Protein AF-A0A523FZR5-F1 (afdb_monomer_lite)

pLDDT: mean 79.22, std 15.41, range [40.09, 96.0]

Radius of gyration: 25.14 Å; chains: 1; bounding box: 70×46×86 Å

Secondary structure (DSSP, 8-state):
--------------------------EEEEEPPSS-----TTPPS--EEEEEETTEEEEEEEPTTPPP-SSS-----TTPPP-EEEEEES-TTS-S---GGG-----------------

Foldseek 3Di:
DDDDDDPPDPDDPPPPPDPPPPFDFDFDAFDFAPPHDPDDPPDHGTGWGWTADPQKIKTKAKDPPFHAPRPRDTDDDPPDDTDMDIDMDNHRPVPPVDDPVVDDDDDDDDDDDDDDDDD

Structure (mmCIF, N/CA/C/O backbone):
data_AF-A0A523FZR5-F1
#
_entry.id   AF-A0A523FZR5-F1
#
loop_
_atom_site.group_PDB
_atom_site.id
_atom_site.type_symbol
_atom_site.label_atom_id
_atom_site.label_alt_id
_atom_site.label_comp_id
_atom_site.label_asym_id
_atom_site.label_entity_id
_atom_site.label_seq_id
_atom_site.pdbx_PDB_ins_code
_atom_site.Cartn_x
_atom_site.Cartn_y
_atom_site.Cartn_z
_atom_site.occupancy
_atom_site.B_iso_or_equiv
_atom_site.auth_seq_id
_atom_site.auth_comp_id
_atom_site.auth_asym_id
_atom_site.auth_atom_id
_atom_site.pdbx_PDB_model_num
ATOM 1 N N . MET A 1 1 ? -56.131 31.127 45.536 1.00 41.00 1 MET A N 1
ATOM 2 C CA . MET A 1 1 ? -54.789 30.619 45.895 1.00 41.00 1 MET A CA 1
ATOM 3 C C . MET A 1 1 ? -54.267 29.818 44.707 1.00 41.00 1 MET A C 1
ATOM 5 O O . MET A 1 1 ? -54.824 28.767 44.432 1.00 41.00 1 MET A O 1
ATOM 9 N N . ILE A 1 2 ? -53.294 30.335 43.950 1.00 40.09 2 ILE A N 1
ATOM 10 C CA . ILE A 1 2 ? -52.692 29.634 42.799 1.00 40.09 2 ILE A CA 1
ATOM 11 C C . ILE A 1 2 ? -51.182 29.581 43.050 1.00 40.09 2 ILE A C 1
ATOM 13 O O . ILE A 1 2 ? -50.536 30.620 43.153 1.00 40.09 2 ILE A O 1
ATOM 17 N N . LYS A 1 3 ? -50.640 28.371 43.234 1.00 49.28 3 LYS A N 1
ATOM 18 C CA . LYS A 1 3 ? -49.202 28.115 43.404 1.00 49.28 3 LYS A CA 1
ATOM 19 C C . LYS A 1 3 ? -48.586 27.862 42.027 1.00 49.28 3 LYS A C 1
ATOM 21 O O . LYS A 1 3 ? -48.886 26.839 41.417 1.00 49.28 3 LYS A O 1
ATOM 26 N N . PHE A 1 4 ? -47.710 28.750 41.564 1.00 51.62 4 PHE A N 1
ATOM 27 C CA . PHE A 1 4 ? -46.854 28.481 40.407 1.00 51.62 4 PHE A CA 1
ATOM 28 C C . PHE A 1 4 ? -45.779 27.470 40.820 1.00 51.62 4 PHE A C 1
ATOM 30 O O . PHE A 1 4 ? -44.960 27.749 41.694 1.00 51.62 4 PHE A O 1
ATOM 37 N N . ARG A 1 5 ? -45.821 26.266 40.242 1.00 53.47 5 ARG A N 1
ATOM 38 C CA . ARG A 1 5 ? -44.765 25.258 40.393 1.00 53.47 5 ARG A CA 1
ATOM 39 C C . ARG A 1 5 ? -43.827 25.388 39.200 1.00 53.47 5 ARG A C 1
ATOM 41 O O . ARG A 1 5 ? -44.266 25.285 38.060 1.00 53.47 5 ARG A O 1
ATOM 48 N N . THR A 1 6 ? -42.555 25.623 39.488 1.00 49.78 6 THR A N 1
ATOM 49 C CA . THR A 1 6 ? -41.432 25.609 38.550 1.00 49.78 6 THR A CA 1
ATOM 50 C C . THR A 1 6 ? -41.462 24.324 37.718 1.00 49.78 6 THR A C 1
ATOM 52 O O . THR A 1 6 ? -41.335 23.234 38.274 1.00 49.78 6 THR A O 1
ATOM 55 N N . ILE A 1 7 ? -41.645 24.435 36.398 1.00 55.03 7 ILE A N 1
ATOM 56 C CA . ILE A 1 7 ? -41.410 23.318 35.477 1.00 55.03 7 ILE A CA 1
ATOM 57 C C . ILE A 1 7 ? -39.897 23.252 35.282 1.00 55.03 7 ILE A C 1
ATOM 59 O O . ILE A 1 7 ? -39.300 24.100 34.622 1.00 55.03 7 ILE A O 1
ATOM 63 N N . ALA A 1 8 ? -39.275 22.286 35.949 1.00 49.69 8 ALA A N 1
ATOM 64 C CA . ALA A 1 8 ? -37.873 21.967 35.777 1.00 49.69 8 ALA A CA 1
ATOM 65 C C . ALA A 1 8 ? -37.631 21.414 34.363 1.00 49.69 8 ALA A C 1
ATOM 67 O O . ALA A 1 8 ? -38.300 20.478 33.937 1.00 49.69 8 ALA A O 1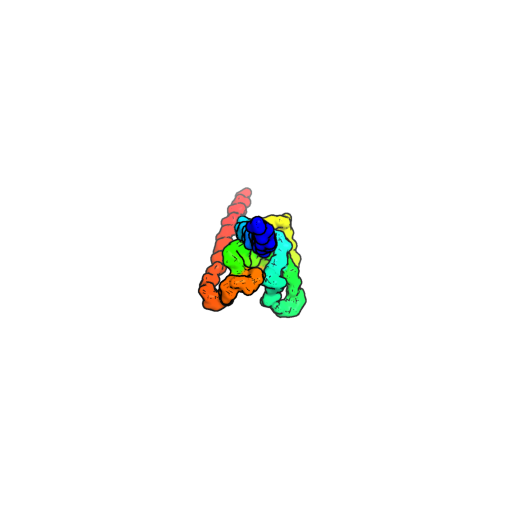
ATOM 68 N N . ALA A 1 9 ? -36.655 22.014 33.680 1.00 47.97 9 ALA A N 1
ATOM 69 C CA . ALA A 1 9 ? -35.758 21.379 32.717 1.00 47.97 9 ALA A CA 1
ATOM 70 C C . ALA A 1 9 ? -36.396 20.426 31.683 1.00 47.97 9 ALA A C 1
ATOM 72 O O . ALA A 1 9 ? -36.078 19.243 31.629 1.00 47.97 9 ALA A O 1
ATOM 73 N N . ALA A 1 10 ? -37.224 20.967 30.791 1.00 48.09 10 ALA A N 1
ATOM 74 C CA . ALA A 1 10 ? -37.424 20.393 29.460 1.00 48.09 10 ALA A CA 1
ATOM 75 C C . ALA A 1 10 ? -36.602 21.222 28.465 1.00 48.09 10 ALA A C 1
ATOM 77 O O . ALA A 1 10 ? -37.127 22.072 27.753 1.00 48.09 10 ALA A O 1
ATOM 78 N N . GLY A 1 11 ? -35.283 21.063 28.492 1.00 45.88 11 GLY A N 1
ATOM 79 C CA . GLY A 1 11 ? -34.403 21.855 27.647 1.00 45.88 11 GLY A CA 1
ATOM 80 C C . GLY A 1 11 ? -33.085 21.146 27.441 1.00 45.88 11 GLY A C 1
ATOM 81 O O . GLY A 1 11 ? -32.262 21.116 28.346 1.00 45.88 11 GLY A O 1
ATOM 82 N N . LEU A 1 12 ? -32.902 20.647 26.220 1.00 48.75 12 LEU A N 1
ATOM 83 C CA . LEU A 1 12 ? -31.630 20.214 25.652 1.00 48.75 12 LEU A CA 1
ATOM 84 C C . LEU A 1 12 ? -31.170 18.774 25.965 1.00 48.75 12 LEU A C 1
ATOM 86 O O . LEU A 1 12 ? -30.063 18.538 26.436 1.00 48.75 12 LEU A O 1
ATOM 90 N N . ILE A 1 13 ? -31.963 17.781 25.548 1.00 49.22 13 ILE A N 1
ATOM 91 C CA . ILE A 1 13 ? -31.354 16.584 24.945 1.00 49.22 13 ILE A CA 1
ATOM 92 C C . ILE A 1 13 ? -30.926 17.034 23.545 1.00 49.22 13 ILE A C 1
ATOM 94 O O . ILE A 1 13 ? -31.728 17.015 22.611 1.00 49.22 13 ILE A O 1
ATOM 98 N N . VAL A 1 14 ? -29.699 17.554 23.408 1.00 55.88 14 VAL A N 1
ATOM 99 C CA . VAL A 1 14 ? -29.093 17.699 22.080 1.00 55.88 14 VAL A CA 1
ATOM 100 C C . VAL A 1 14 ? -29.002 16.288 21.527 1.00 55.88 14 VAL A C 1
ATOM 102 O O . VAL A 1 14 ? -28.275 15.451 22.058 1.00 55.88 14 VAL A O 1
ATOM 105 N N . MET A 1 15 ? -29.791 16.025 20.490 1.00 53.97 15 MET A N 1
ATOM 106 C CA . MET A 1 15 ? -29.610 14.902 19.590 1.00 53.97 15 MET A CA 1
ATOM 107 C C . MET A 1 15 ? -28.147 14.875 19.138 1.00 53.97 15 MET A C 1
ATOM 109 O O . MET A 1 15 ? -27.763 15.578 18.206 1.00 53.97 15 MET A O 1
ATOM 113 N N . ALA A 1 16 ? -27.333 14.039 19.774 1.00 55.69 16 ALA A N 1
ATOM 114 C CA . ALA A 1 16 ? -26.142 13.495 19.151 1.00 55.69 16 ALA A CA 1
ATOM 115 C C . ALA A 1 16 ? -26.616 12.480 18.098 1.00 55.69 16 ALA A C 1
ATOM 117 O O . ALA A 1 16 ? -26.516 11.271 18.287 1.00 55.69 16 ALA A O 1
ATOM 118 N N . ILE A 1 17 ? -27.208 12.969 17.003 1.00 58.56 17 ILE A N 1
ATOM 119 C CA . ILE A 1 17 ? -27.257 12.183 15.774 1.00 58.56 17 ILE A CA 1
ATOM 120 C C . ILE A 1 17 ? -25.820 12.207 15.282 1.00 58.56 17 ILE A C 1
ATOM 122 O O . ILE A 1 17 ? -25.360 13.185 14.695 1.00 58.56 17 ILE A O 1
ATOM 126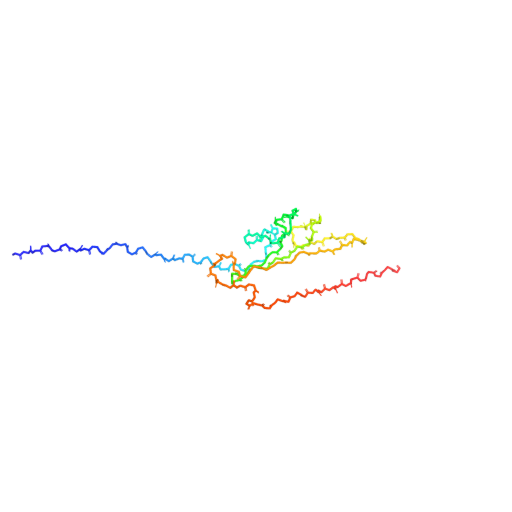 N N . GLY A 1 18 ? -25.087 11.161 15.659 1.00 51.44 18 GLY A N 1
ATOM 127 C CA . GLY A 1 18 ? -23.755 10.903 15.155 1.00 51.44 18 GLY A CA 1
ATOM 128 C C . GLY A 1 18 ? -23.806 10.966 13.638 1.00 51.44 18 GLY A C 1
ATOM 129 O O . GLY A 1 18 ? -24.581 10.253 12.999 1.00 51.44 18 GLY A O 1
ATOM 130 N N . PHE A 1 19 ? -22.990 11.843 13.068 1.00 55.81 19 PHE A N 1
ATOM 131 C CA . PHE A 1 19 ? -22.618 11.740 11.673 1.00 55.81 19 PHE A CA 1
ATOM 132 C C . PHE A 1 19 ? -21.798 10.455 11.544 1.00 55.81 19 PHE A C 1
ATOM 134 O O . PHE A 1 19 ? -20.576 10.478 11.644 1.00 55.81 19 PHE A O 1
ATOM 141 N N . ALA A 1 20 ? -22.469 9.315 11.379 1.00 58.25 20 ALA A N 1
ATOM 142 C CA . ALA A 1 20 ? -21.836 8.157 10.781 1.00 58.25 20 ALA A CA 1
ATOM 143 C C . ALA A 1 20 ? -21.534 8.577 9.341 1.00 58.25 20 ALA A C 1
ATOM 145 O O . ALA A 1 20 ? -22.423 8.574 8.487 1.00 58.25 20 ALA A O 1
ATOM 146 N N . GLY A 1 21 ? -20.315 9.070 9.104 1.00 58.72 21 GLY A N 1
ATOM 147 C CA . GLY A 1 21 ? -19.820 9.286 7.754 1.00 58.72 21 GLY A CA 1
ATOM 148 C C . GLY A 1 21 ? -20.023 7.981 6.999 1.00 58.72 21 GLY A C 1
ATOM 149 O O . GLY A 1 21 ? -19.542 6.938 7.439 1.00 58.72 21 GLY A O 1
ATOM 150 N N . GLY A 1 22 ? -20.824 8.012 5.933 1.00 56.56 22 GLY A N 1
ATOM 151 C CA . GLY A 1 22 ? -21.046 6.824 5.121 1.00 56.56 22 GLY A CA 1
ATOM 152 C C . GLY A 1 22 ? -19.693 6.282 4.674 1.00 56.56 22 GLY A C 1
ATOM 153 O O . GLY A 1 22 ? -18.869 7.048 4.174 1.00 56.56 22 GLY A O 1
ATOM 154 N N . ALA A 1 23 ? -19.456 4.987 4.885 1.00 60.62 23 ALA A N 1
ATOM 155 C CA . ALA A 1 23 ? -18.266 4.326 4.373 1.00 60.62 23 ALA A CA 1
ATOM 156 C C . ALA A 1 23 ? -18.203 4.561 2.856 1.00 60.62 23 ALA A C 1
ATOM 158 O O . ALA A 1 23 ? -19.092 4.137 2.114 1.00 60.62 23 ALA A O 1
ATOM 159 N N . ARG A 1 24 ? -17.190 5.303 2.405 1.00 59.91 24 ARG A N 1
ATOM 160 C CA . ARG A 1 24 ? -16.929 5.526 0.985 1.00 59.91 24 ARG A CA 1
ATOM 161 C C . ARG A 1 24 ? -16.099 4.354 0.482 1.00 59.91 24 ARG A C 1
ATOM 163 O O . ARG A 1 24 ? -14.946 4.224 0.857 1.00 59.91 24 ARG A O 1
ATOM 170 N N . ALA A 1 25 ? -16.706 3.518 -0.351 1.00 60.47 25 ALA A N 1
ATOM 171 C CA . ALA A 1 25 ? -15.997 2.529 -1.147 1.00 60.47 25 ALA A CA 1
ATOM 172 C C . ALA A 1 25 ? -15.427 3.239 -2.379 1.00 60.47 25 ALA A C 1
ATOM 174 O O . ALA A 1 25 ? -16.137 3.410 -3.369 1.00 60.47 25 ALA A O 1
ATOM 175 N N . ASP A 1 26 ? -14.189 3.707 -2.291 1.00 78.12 26 ASP A N 1
ATOM 176 C CA . ASP A 1 26 ? -13.486 4.326 -3.410 1.00 78.12 26 ASP A CA 1
ATOM 177 C C . ASP A 1 26 ? -12.087 3.720 -3.504 1.00 78.12 26 ASP A C 1
ATOM 179 O O . ASP A 1 26 ? -11.448 3.490 -2.477 1.00 78.12 26 ASP A O 1
ATOM 183 N N . ILE A 1 27 ? -11.640 3.424 -4.726 1.00 85.00 27 ILE A N 1
ATOM 184 C CA . ILE A 1 27 ? -10.237 3.075 -4.958 1.00 85.00 27 ILE A CA 1
ATOM 185 C C . ILE A 1 27 ? -9.479 4.396 -4.955 1.00 85.00 27 ILE A C 1
ATOM 187 O O . ILE A 1 27 ? -9.724 5.266 -5.790 1.00 85.00 27 ILE A O 1
ATOM 191 N N . GLU A 1 28 ? -8.568 4.550 -4.009 1.00 89.25 28 GLU A N 1
ATOM 192 C CA . GLU A 1 28 ? -7.806 5.771 -3.814 1.00 89.25 28 GLU A CA 1
ATOM 193 C C . GLU A 1 28 ? -6.354 5.552 -4.257 1.00 89.25 28 GLU A C 1
ATOM 195 O O . GLU A 1 28 ? -5.732 4.551 -3.912 1.00 89.25 28 GLU A O 1
ATOM 200 N N . PHE A 1 29 ? -5.783 6.496 -5.004 1.00 90.06 29 PHE A N 1
ATOM 201 C CA . PHE A 1 29 ? -4.389 6.433 -5.461 1.00 90.06 29 PHE A CA 1
ATOM 202 C C . PHE A 1 29 ? -3.502 7.369 -4.637 1.00 90.06 29 PHE A C 1
ATOM 204 O O . PHE A 1 29 ? -3.977 8.391 -4.143 1.00 90.06 29 PHE A O 1
ATOM 211 N N . PHE A 1 30 ? -2.205 7.065 -4.540 1.00 87.19 30 PHE A N 1
ATOM 212 C CA . PHE A 1 30 ? -1.213 7.867 -3.798 1.00 87.19 30 PHE A CA 1
ATOM 213 C C . PHE A 1 30 ? -1.536 8.054 -2.322 1.00 87.19 30 PHE A C 1
ATOM 215 O O . PHE A 1 30 ? -1.251 9.101 -1.745 1.00 87.19 30 PHE A O 1
ATOM 222 N N . GLN A 1 31 ? -2.130 7.039 -1.717 1.00 89.69 31 GLN A N 1
ATOM 223 C CA . GLN A 1 31 ? -2.488 7.091 -0.317 1.00 89.69 31 GLN A CA 1
ATOM 224 C C . GLN A 1 31 ? -1.335 6.649 0.572 1.00 89.69 31 GLN A C 1
ATOM 226 O O . GLN A 1 31 ? -0.501 5.813 0.196 1.00 89.69 31 GLN A O 1
ATOM 231 N N . ASP A 1 32 ? -1.354 7.199 1.777 1.00 92.06 32 ASP A N 1
ATOM 232 C CA . ASP A 1 32 ? -0.762 6.574 2.947 1.00 92.06 32 ASP A CA 1
ATOM 233 C C . ASP A 1 32 ? -1.727 5.498 3.461 1.00 92.06 32 ASP A C 1
ATOM 235 O O . ASP A 1 32 ? -2.952 5.662 3.399 1.00 92.06 32 ASP A O 1
ATOM 239 N N . VAL A 1 33 ? -1.183 4.398 3.973 1.00 92.44 33 VAL A N 1
ATOM 240 C CA . VAL A 1 33 ? -1.972 3.383 4.687 1.00 92.44 33 VAL A CA 1
ATOM 241 C C . VAL A 1 33 ? -2.057 3.723 6.166 1.00 92.44 33 VAL A C 1
ATOM 243 O O . VAL A 1 33 ? -1.173 4.376 6.725 1.00 92.44 33 VAL A O 1
ATOM 246 N N . THR A 1 34 ? -3.139 3.292 6.799 1.00 92.38 34 THR A N 1
ATOM 247 C CA . THR A 1 34 ? -3.530 3.722 8.141 1.00 92.38 34 THR A CA 1
ATOM 248 C C . THR A 1 34 ? -3.154 2.664 9.180 1.00 92.38 34 THR A C 1
ATOM 250 O O . THR A 1 34 ? -3.316 1.477 8.909 1.00 92.38 34 THR A O 1
ATOM 253 N N . PRO A 1 35 ? -2.734 3.042 10.401 1.00 87.31 35 PRO A N 1
ATOM 254 C CA . PRO A 1 35 ? -2.205 4.359 10.765 1.00 87.31 35 PRO A CA 1
ATOM 255 C C . PRO A 1 35 ? -0.795 4.590 10.205 1.00 87.31 35 PRO A C 1
ATOM 257 O O . PRO A 1 35 ? -0.385 5.734 10.037 1.00 87.31 35 PRO A O 1
ATOM 260 N N . ASP A 1 36 ? -0.061 3.509 9.942 1.00 85.69 36 ASP A N 1
ATOM 261 C CA . ASP A 1 36 ? 1.239 3.514 9.288 1.00 85.69 36 ASP A CA 1
ATOM 262 C C . ASP A 1 36 ? 1.522 2.128 8.694 1.00 85.69 36 ASP A C 1
ATOM 264 O O . ASP A 1 36 ? 0.854 1.151 9.052 1.00 85.69 36 ASP A O 1
ATOM 268 N N . VAL A 1 37 ? 2.530 2.008 7.827 1.00 84.62 37 VAL A N 1
ATOM 269 C CA . VAL A 1 37 ? 2.953 0.688 7.353 1.00 84.62 37 VAL A CA 1
ATOM 270 C C . VAL A 1 37 ? 3.929 0.026 8.324 1.00 84.62 37 VAL A C 1
ATOM 272 O O . VAL A 1 37 ? 4.908 0.629 8.761 1.00 84.62 37 VAL A O 1
ATOM 275 N N . ILE A 1 38 ? 3.748 -1.272 8.572 1.00 81.94 38 ILE A N 1
ATOM 276 C CA . ILE A 1 38 ? 4.707 -2.081 9.331 1.00 81.94 38 ILE A CA 1
ATOM 277 C C . ILE A 1 38 ? 5.836 -2.553 8.402 1.00 81.94 38 ILE A C 1
ATOM 279 O O . ILE A 1 38 ? 5.773 -3.638 7.827 1.00 81.94 38 ILE A O 1
ATOM 283 N N . PHE A 1 39 ? 6.897 -1.753 8.275 1.00 78.38 39 PHE A N 1
ATOM 284 C CA . PHE A 1 39 ? 8.121 -2.115 7.549 1.00 78.38 39 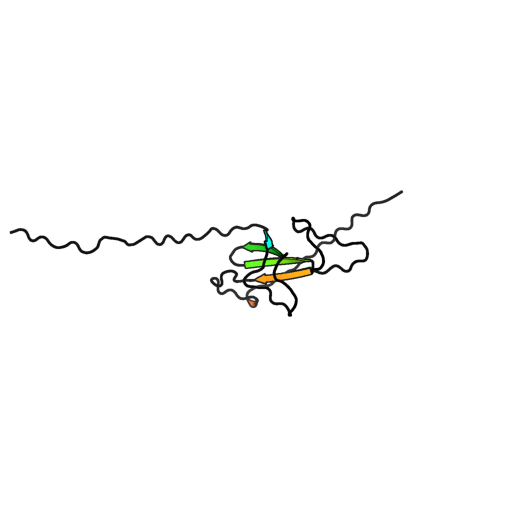PHE A CA 1
ATOM 285 C C . PHE A 1 39 ? 9.392 -1.884 8.378 1.00 78.38 39 PHE A C 1
ATOM 287 O O . PHE A 1 39 ? 9.384 -1.216 9.410 1.00 78.38 39 PHE A O 1
ATOM 294 N N . GLY A 1 40 ? 10.519 -2.422 7.898 1.00 68.31 40 GLY A N 1
ATOM 295 C CA . GLY A 1 40 ? 11.842 -2.017 8.378 1.00 68.31 40 GLY A CA 1
ATOM 296 C C . GLY A 1 40 ? 12.141 -0.545 8.058 1.00 68.31 40 GLY A C 1
ATOM 297 O O . GLY A 1 40 ? 11.510 0.056 7.182 1.00 68.31 40 GLY A O 1
ATOM 298 N N . SER A 1 41 ? 13.127 0.032 8.749 1.00 76.00 41 SER A N 1
ATOM 299 C CA . SER A 1 41 ? 13.532 1.431 8.567 1.00 76.00 41 SER A CA 1
ATOM 300 C C . SER A 1 41 ? 13.903 1.762 7.112 1.00 76.00 41 SER A C 1
ATOM 302 O O . SER A 1 41 ? 14.356 0.907 6.353 1.00 76.00 41 SER A O 1
ATOM 304 N N . GLY A 1 42 ? 13.708 3.025 6.715 1.00 74.50 42 GLY A N 1
ATOM 305 C CA . GLY A 1 42 ? 14.053 3.523 5.376 1.00 74.50 42 GLY A CA 1
ATOM 306 C C . GLY A 1 42 ? 12.953 3.392 4.317 1.00 74.50 42 GLY A C 1
ATOM 307 O O . GLY A 1 42 ? 13.164 3.813 3.184 1.00 74.50 42 GLY A O 1
ATOM 308 N N . ASN A 1 43 ? 11.777 2.865 4.668 1.00 78.94 43 ASN A N 1
ATOM 309 C CA . ASN A 1 43 ? 10.607 2.851 3.788 1.00 78.94 43 ASN A CA 1
ATOM 310 C C . ASN A 1 43 ? 9.622 3.939 4.223 1.00 78.94 43 ASN A C 1
ATOM 312 O O . ASN A 1 43 ? 9.213 3.961 5.380 1.00 78.94 43 ASN A O 1
ATOM 316 N N . ALA A 1 44 ? 9.231 4.820 3.303 1.00 86.88 44 ALA A N 1
ATOM 317 C CA . ALA A 1 44 ? 8.158 5.776 3.553 1.00 86.88 44 ALA A CA 1
ATOM 318 C C . ALA A 1 44 ? 6.786 5.100 3.408 1.00 86.88 44 ALA A C 1
ATOM 320 O O . ALA A 1 44 ? 6.596 4.235 2.538 1.00 86.88 44 ALA A O 1
ATOM 321 N N . ASN A 1 45 ? 5.836 5.5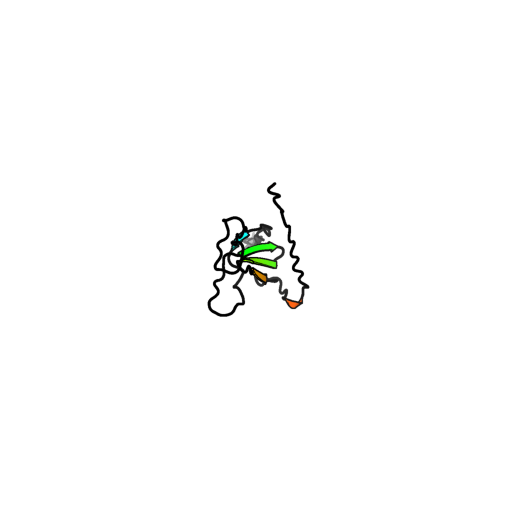28 4.235 1.00 90.38 45 ASN A N 1
ATOM 322 C CA . ASN A 1 45 ? 4.417 5.345 3.965 1.00 90.38 45 ASN A CA 1
ATOM 323 C C . ASN A 1 45 ? 4.015 6.262 2.802 1.00 90.38 45 ASN A C 1
ATOM 325 O O . ASN A 1 45 ? 4.540 7.369 2.692 1.00 90.38 45 ASN A O 1
ATOM 329 N N . GLY A 1 46 ? 3.193 5.746 1.894 1.00 88.81 46 GLY A N 1
ATOM 330 C CA . GLY A 1 46 ? 2.742 6.489 0.722 1.00 88.81 46 GLY A CA 1
ATOM 331 C C . GLY A 1 46 ? 2.835 5.717 -0.586 1.00 88.81 46 GLY A C 1
ATOM 332 O O . GLY A 1 46 ? 3.397 4.620 -0.664 1.00 88.81 46 GLY A O 1
ATOM 333 N N . PHE A 1 47 ? 2.292 6.319 -1.642 1.00 87.75 47 PHE A N 1
ATOM 334 C CA . PHE A 1 47 ? 2.216 5.742 -2.990 1.00 87.75 47 PHE A CA 1
ATOM 335 C C . PHE A 1 47 ? 1.414 4.437 -3.084 1.00 87.75 47 PHE A C 1
ATOM 337 O O . PHE A 1 47 ? 1.552 3.719 -4.075 1.00 87.75 47 PHE A O 1
ATOM 344 N N . PHE A 1 48 ? 0.574 4.127 -2.091 1.00 89.94 48 PHE A N 1
ATOM 345 C CA . PHE A 1 48 ? -0.343 2.997 -2.167 1.00 89.94 48 PHE A CA 1
ATOM 346 C C . PHE A 1 48 ? -1.564 3.343 -3.011 1.00 89.94 48 PHE A C 1
ATOM 348 O O . PHE A 1 48 ? -2.070 4.466 -2.988 1.00 89.94 48 PHE A O 1
ATOM 355 N N . THR A 1 49 ? -2.040 2.348 -3.746 1.00 91.38 49 THR A N 1
ATOM 356 C CA . THR A 1 49 ? -3.439 2.280 -4.149 1.00 91.38 49 THR A CA 1
ATOM 357 C C . THR A 1 49 ? -4.185 1.563 -3.034 1.00 91.38 49 THR A C 1
ATOM 359 O O . THR A 1 49 ? -3.807 0.438 -2.697 1.00 91.38 49 THR A O 1
ATOM 362 N N . THR A 1 50 ? -5.186 2.203 -2.436 1.00 92.19 50 THR A N 1
ATOM 363 C CA . THR A 1 50 ? -5.949 1.646 -1.315 1.00 92.19 50 THR A CA 1
ATOM 364 C C . THR A 1 50 ? -7.429 1.495 -1.646 1.00 92.19 50 THR A C 1
ATOM 366 O O . THR A 1 50 ? -7.986 2.243 -2.444 1.00 92.19 50 THR A O 1
ATOM 369 N N . ASP A 1 51 ? -8.073 0.513 -1.020 1.00 92.69 51 ASP A N 1
ATOM 370 C CA . ASP A 1 51 ? -9.532 0.396 -0.941 1.00 92.69 51 ASP A CA 1
ATOM 371 C C . ASP A 1 51 ? -9.905 0.225 0.530 1.00 92.69 51 ASP A C 1
ATOM 373 O O . ASP A 1 51 ? -9.319 -0.602 1.237 1.00 92.69 51 ASP A O 1
ATOM 377 N N . ARG A 1 52 ? -10.860 1.033 0.998 1.00 92.06 52 ARG A N 1
ATOM 378 C CA . ARG A 1 52 ? -11.302 1.072 2.395 1.00 92.06 52 ARG A CA 1
ATOM 379 C C . ARG A 1 52 ? -12.785 0.756 2.474 1.00 92.06 52 ARG A C 1
ATOM 381 O O . ARG A 1 52 ? -13.625 1.553 2.061 1.00 92.06 52 ARG A O 1
ATOM 388 N N . ARG A 1 53 ? -13.139 -0.406 3.026 1.00 89.19 53 ARG A N 1
ATOM 389 C CA . ARG A 1 53 ? -14.538 -0.844 3.165 1.00 89.19 53 ARG A CA 1
ATOM 390 C C . ARG A 1 53 ? -14.758 -1.561 4.475 1.00 89.19 53 ARG A C 1
ATOM 392 O O . ARG A 1 53 ? -13.970 -2.414 4.857 1.00 89.19 53 ARG A O 1
ATOM 399 N N . ASN A 1 54 ? -15.875 -1.251 5.132 1.00 89.44 54 ASN A N 1
ATOM 400 C CA . ASN A 1 54 ? -16.273 -1.893 6.388 1.00 89.44 54 ASN A CA 1
ATOM 401 C C . ASN A 1 54 ? -15.155 -1.876 7.445 1.00 89.44 54 ASN A C 1
ATOM 403 O O . ASN A 1 54 ? -14.955 -2.862 8.144 1.00 89.44 54 ASN A O 1
ATOM 407 N N . ASN A 1 55 ? -14.428 -0.756 7.530 1.00 91.12 55 ASN A N 1
ATOM 408 C CA . ASN A 1 55 ? -13.282 -0.565 8.422 1.00 91.12 55 ASN A CA 1
ATOM 409 C C . ASN A 1 55 ? -12.063 -1.467 8.153 1.00 91.12 55 ASN A C 1
ATOM 411 O O . ASN A 1 55 ? -11.181 -1.581 8.998 1.00 91.12 55 ASN A O 1
ATOM 415 N N . ILE A 1 56 ? -11.999 -2.070 6.968 1.00 92.31 56 ILE A N 1
ATOM 416 C CA . ILE A 1 56 ? -10.841 -2.796 6.458 1.00 92.31 56 ILE A CA 1
ATOM 417 C C . ILE A 1 56 ? -10.211 -1.951 5.352 1.00 92.31 56 ILE A C 1
ATOM 419 O O . ILE A 1 56 ? -10.913 -1.461 4.469 1.00 92.31 56 ILE A O 1
ATOM 423 N N . GLU A 1 57 ? -8.896 -1.791 5.390 1.00 94.12 57 GLU A N 1
ATOM 424 C CA . GLU A 1 57 ? -8.084 -1.185 4.339 1.00 94.12 57 GLU A CA 1
ATOM 425 C C . GLU A 1 57 ? -7.187 -2.253 3.729 1.00 94.12 57 GLU A C 1
ATOM 427 O O . GLU A 1 57 ? -6.494 -2.982 4.437 1.00 94.12 57 GLU A O 1
ATOM 432 N N . VAL A 1 58 ? -7.171 -2.315 2.404 1.00 93.31 58 VAL A N 1
ATOM 433 C CA . VAL A 1 58 ? -6.164 -3.051 1.642 1.00 93.31 58 VAL A CA 1
ATOM 434 C C . VAL A 1 58 ? -5.350 -2.038 0.854 1.00 93.31 58 VAL A C 1
ATOM 436 O O . VAL A 1 58 ? -5.919 -1.104 0.292 1.00 93.31 58 VAL A O 1
ATOM 439 N N . GLY A 1 59 ? -4.032 -2.217 0.805 1.00 92.31 59 GLY A N 1
ATOM 440 C CA . GLY A 1 59 ? -3.119 -1.361 0.055 1.00 92.31 59 GLY A CA 1
ATOM 441 C C . GLY A 1 59 ? -2.158 -2.167 -0.810 1.00 92.31 59 GLY A C 1
ATOM 442 O O . GLY A 1 59 ? -1.590 -3.161 -0.354 1.00 92.31 59 GLY A O 1
ATOM 443 N N . ILE A 1 60 ? -1.934 -1.712 -2.043 1.00 91.44 60 ILE A N 1
ATOM 444 C CA . ILE A 1 60 ? -0.915 -2.261 -2.943 1.00 91.44 60 ILE A CA 1
ATOM 445 C C . ILE A 1 60 ? -0.118 -1.148 -3.623 1.00 91.44 60 ILE A C 1
ATOM 447 O O . ILE A 1 60 ? -0.666 -0.117 -4.013 1.00 91.44 60 ILE A O 1
ATOM 451 N N . ARG A 1 61 ? 1.190 -1.354 -3.777 1.00 89.00 61 ARG A N 1
ATOM 452 C CA . ARG A 1 61 ? 2.062 -0.496 -4.592 1.00 89.00 61 ARG A CA 1
ATOM 453 C C . ARG A 1 61 ? 3.193 -1.297 -5.206 1.00 89.00 61 ARG A C 1
ATOM 455 O O . ARG A 1 61 ? 3.639 -2.276 -4.610 1.00 89.00 61 ARG A O 1
ATOM 462 N N . ALA A 1 62 ? 3.745 -0.836 -6.325 1.00 88.19 62 ALA A N 1
ATOM 463 C CA . ALA A 1 62 ? 5.097 -1.248 -6.684 1.00 88.19 62 ALA A CA 1
ATOM 464 C C . ALA A 1 62 ? 6.083 -0.768 -5.613 1.00 88.19 62 ALA A C 1
ATOM 466 O O . ALA A 1 62 ? 5.905 0.291 -5.002 1.00 88.19 62 ALA A O 1
ATOM 467 N N . LYS A 1 63 ? 7.154 -1.526 -5.392 1.00 83.62 63 LYS A N 1
ATOM 468 C CA . LYS A 1 63 ? 8.229 -1.045 -4.536 1.00 83.62 63 LYS A CA 1
ATOM 469 C C . LYS A 1 63 ? 8.948 0.099 -5.243 1.00 83.62 63 LYS A C 1
ATOM 471 O O . LYS A 1 63 ? 9.379 -0.035 -6.386 1.00 83.62 63 LYS A O 1
ATOM 476 N N . ILE A 1 64 ? 9.102 1.211 -4.528 1.00 72.31 64 ILE A N 1
ATOM 477 C CA . ILE A 1 64 ? 9.968 2.336 -4.910 1.00 72.31 64 ILE A CA 1
ATOM 478 C C . ILE A 1 64 ? 11.344 1.754 -5.292 1.00 72.31 64 ILE A C 1
ATOM 480 O O . ILE A 1 64 ? 11.876 0.942 -4.527 1.00 72.31 64 ILE A O 1
ATOM 484 N N . PRO A 1 65 ? 11.893 2.092 -6.476 1.00 64.19 65 PRO A N 1
ATOM 485 C CA . PRO A 1 65 ? 11.986 3.460 -7.010 1.00 64.19 65 PRO A CA 1
ATOM 486 C C . PRO A 1 65 ? 10.966 3.897 -8.070 1.00 64.19 65 PRO A C 1
ATOM 488 O O . PRO A 1 65 ? 11.042 5.039 -8.518 1.00 64.19 65 PRO A O 1
ATOM 491 N N . PHE A 1 66 ? 10.029 3.051 -8.489 1.00 70.19 66 PHE A N 1
ATOM 492 C CA . PHE A 1 66 ? 9.198 3.370 -9.654 1.00 70.19 66 PH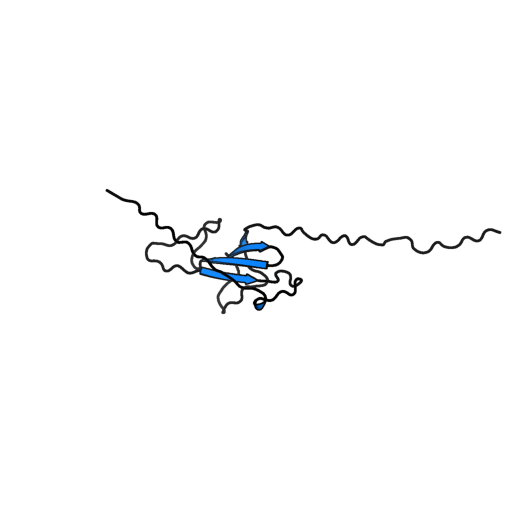E A CA 1
ATOM 493 C C . PHE A 1 66 ? 7.997 4.253 -9.291 1.00 70.19 66 PHE A C 1
ATOM 495 O O . PHE A 1 66 ? 7.297 4.009 -8.307 1.00 70.19 66 PHE A O 1
ATOM 502 N N . VAL A 1 67 ? 7.769 5.295 -10.091 1.00 65.31 67 VAL A N 1
ATOM 503 C CA . VAL A 1 67 ? 6.676 6.258 -9.903 1.00 65.31 67 VAL A CA 1
ATOM 504 C C . VAL A 1 67 ? 5.464 5.786 -10.702 1.00 65.31 67 VAL A C 1
ATOM 506 O O . VAL A 1 67 ? 5.588 5.496 -11.891 1.00 65.31 67 VAL A O 1
ATOM 509 N N . SER A 1 68 ? 4.298 5.702 -10.060 1.00 70.94 68 SER A N 1
ATOM 510 C CA . SER A 1 68 ? 3.045 5.427 -10.764 1.00 70.94 68 SER A CA 1
ATOM 511 C C . SER A 1 68 ? 2.617 6.614 -11.625 1.00 70.94 68 SER A C 1
ATOM 513 O O . SER A 1 68 ? 2.901 7.770 -11.311 1.00 70.94 68 SER A O 1
ATOM 515 N N . ALA A 1 69 ? 1.873 6.344 -12.693 1.00 71.38 69 ALA A N 1
ATOM 516 C CA . ALA A 1 69 ? 1.458 7.358 -13.664 1.00 71.38 69 ALA A CA 1
ATOM 517 C C . ALA A 1 69 ? 0.357 8.328 -13.178 1.00 71.38 69 ALA A C 1
ATOM 519 O O . ALA A 1 69 ? -0.137 9.134 -13.961 1.00 71.38 69 ALA A O 1
ATOM 520 N N . GLY A 1 70 ? -0.034 8.297 -11.904 1.00 76.31 70 GLY A N 1
ATOM 521 C CA . GLY A 1 70 ? -1.171 9.092 -11.408 1.00 76.31 70 GLY A CA 1
ATOM 522 C C . GLY A 1 70 ? -2.453 8.281 -11.204 1.00 76.31 70 GLY A C 1
ATOM 523 O O . GLY A 1 70 ? -3.420 8.791 -10.647 1.00 76.31 70 GLY A O 1
ATOM 524 N N . ASP A 1 71 ? -2.451 7.022 -11.621 1.00 79.88 71 ASP A N 1
ATOM 525 C CA . ASP A 1 71 ? -3.662 6.230 -11.851 1.00 79.88 71 ASP A CA 1
ATOM 526 C C . ASP A 1 71 ? -3.530 4.772 -11.374 1.00 79.88 71 ASP A C 1
ATOM 528 O O . ASP A 1 71 ? -4.317 3.913 -11.759 1.00 79.88 71 ASP A O 1
ATOM 532 N N . GLY A 1 72 ? -2.508 4.477 -10.562 1.00 77.25 72 GLY A N 1
ATOM 533 C CA . GLY A 1 72 ? -2.205 3.119 -10.097 1.00 77.25 72 GLY A CA 1
ATOM 534 C C . GLY A 1 72 ? -1.453 2.245 -11.109 1.00 77.25 72 GLY A C 1
ATOM 535 O O . GLY A 1 72 ? -1.120 1.107 -10.784 1.00 77.25 72 GLY A O 1
ATOM 536 N N . THR A 1 73 ? -1.125 2.760 -12.298 1.00 84.38 73 THR A N 1
ATOM 537 C CA . THR A 1 73 ? -0.294 2.053 -13.283 1.00 84.38 73 THR A CA 1
ATOM 538 C C . THR A 1 73 ? 1.190 2.239 -12.975 1.00 84.38 73 THR A C 1
ATOM 540 O O . THR A 1 73 ? 1.646 3.362 -12.746 1.00 84.38 73 THR A O 1
ATOM 543 N N . TYR A 1 74 ? 1.957 1.146 -13.026 1.00 83.81 74 TYR A N 1
ATOM 544 C CA . TYR A 1 74 ? 3.416 1.140 -12.898 1.00 83.81 74 TYR A CA 1
ATOM 545 C C . TYR A 1 74 ? 4.048 0.551 -14.160 1.00 83.81 74 TYR A C 1
ATOM 547 O O . TYR A 1 74 ? 3.602 -0.485 -14.653 1.00 83.81 74 TYR A O 1
ATOM 555 N N . THR A 1 75 ? 5.104 1.195 -14.651 1.00 84.00 75 THR A N 1
ATOM 556 C CA . THR A 1 75 ? 5.839 0.773 -15.849 1.00 84.00 75 THR A CA 1
ATOM 557 C C . THR A 1 75 ? 7.267 0.416 -15.467 1.00 84.00 75 THR A C 1
ATOM 559 O O . THR A 1 75 ? 7.907 1.147 -14.711 1.00 84.00 75 THR A O 1
ATOM 562 N N . PHE A 1 76 ? 7.753 -0.694 -16.012 1.00 84.06 76 PHE A N 1
ATOM 563 C CA . PHE A 1 76 ? 9.112 -1.196 -15.827 1.00 84.06 76 PHE A CA 1
ATOM 564 C C . PHE A 1 76 ? 9.748 -1.400 -17.198 1.00 84.06 76 PHE A C 1
ATOM 566 O O . PHE A 1 76 ? 9.053 -1.806 -18.139 1.00 84.06 76 PHE A O 1
ATOM 573 N N . ASP A 1 77 ? 11.048 -1.140 -17.312 1.00 85.81 77 ASP A N 1
ATOM 574 C CA . ASP A 1 77 ? 11.765 -1.403 -18.551 1.00 85.81 77 ASP A CA 1
ATOM 575 C C . ASP A 1 77 ? 12.010 -2.909 -18.717 1.00 85.81 77 ASP A C 1
ATOM 577 O O . ASP A 1 77 ? 12.053 -3.695 -17.764 1.00 85.81 77 ASP A O 1
ATOM 581 N N . VAL A 1 78 ? 12.164 -3.347 -19.966 1.00 83.19 78 VAL A N 1
ATOM 582 C CA . VAL A 1 78 ? 12.459 -4.754 -20.254 1.00 83.19 78 VAL A CA 1
ATOM 583 C C . VAL A 1 78 ? 13.806 -5.127 -19.633 1.00 83.19 78 VAL A C 1
ATOM 585 O O . VAL A 1 78 ? 14.835 -4.548 -19.970 1.00 83.19 78 VAL A O 1
ATOM 588 N N . GLY A 1 79 ? 13.793 -6.148 -18.775 1.00 84.81 79 GLY A N 1
ATOM 589 C CA . GLY A 1 79 ? 14.972 -6.607 -18.037 1.00 84.81 79 GLY A CA 1
ATOM 590 C C . GLY A 1 79 ? 15.030 -6.118 -16.589 1.00 84.81 79 GLY A C 1
ATOM 591 O O . GLY A 1 79 ? 15.847 -6.637 -15.828 1.00 84.81 79 GLY A O 1
ATOM 592 N N . ASP A 1 80 ? 14.146 -5.203 -16.184 1.00 86.25 80 ASP A N 1
ATOM 593 C CA . ASP A 1 80 ? 14.022 -4.799 -14.787 1.00 86.25 80 ASP A CA 1
ATOM 594 C C . ASP A 1 80 ? 13.427 -5.916 -13.923 1.00 86.25 80 ASP A C 1
ATOM 596 O O . ASP A 1 80 ? 12.608 -6.733 -14.354 1.00 86.25 80 ASP A O 1
ATOM 600 N N . THR A 1 81 ? 13.824 -5.924 -12.650 1.00 85.12 81 THR A N 1
ATOM 601 C CA . THR A 1 81 ? 13.128 -6.704 -11.625 1.00 85.12 81 THR A CA 1
ATOM 602 C C . THR A 1 81 ? 11.973 -5.873 -11.093 1.00 85.12 81 THR A C 1
ATOM 604 O O . THR A 1 81 ? 12.189 -4.795 -10.543 1.00 85.12 81 THR A O 1
ATOM 607 N N . TRP A 1 82 ? 10.754 -6.386 -11.229 1.00 84.69 82 TRP A N 1
ATOM 608 C CA . TRP A 1 82 ? 9.581 -5.785 -10.609 1.00 84.69 82 TRP A CA 1
ATOM 609 C C . TRP A 1 82 ? 9.311 -6.436 -9.251 1.00 84.69 82 TRP A C 1
ATOM 611 O O . TRP A 1 82 ? 9.502 -7.639 -9.057 1.00 84.69 82 TRP A O 1
ATOM 621 N N . ASN A 1 83 ? 8.858 -5.629 -8.300 1.00 88.12 83 ASN A N 1
ATOM 622 C CA . ASN A 1 83 ? 8.421 -6.076 -6.987 1.00 88.12 83 ASN A CA 1
ATOM 623 C C . ASN A 1 83 ? 7.349 -5.132 -6.433 1.00 88.12 83 ASN A C 1
ATOM 625 O O . ASN A 1 83 ? 7.226 -3.985 -6.867 1.00 88.12 83 ASN A O 1
ATOM 629 N N . PHE A 1 84 ? 6.564 -5.616 -5.475 1.00 88.88 84 PHE A N 1
ATOM 630 C CA . PHE A 1 84 ? 5.436 -4.887 -4.902 1.00 88.88 84 PHE A CA 1
ATOM 631 C C . PHE A 1 84 ? 5.381 -5.049 -3.381 1.00 88.88 84 PHE A C 1
ATOM 633 O O . PHE A 1 84 ? 5.905 -6.018 -2.832 1.00 88.88 84 PHE A O 1
ATOM 640 N N . ASP A 1 85 ? 4.737 -4.089 -2.721 1.00 90.06 85 ASP A N 1
ATOM 641 C CA . ASP A 1 85 ? 4.327 -4.170 -1.323 1.00 90.06 85 ASP A CA 1
ATOM 642 C C . ASP A 1 85 ? 2.799 -4.357 -1.276 1.00 90.06 85 ASP A C 1
ATOM 644 O O . ASP A 1 85 ? 2.062 -3.654 -1.973 1.00 90.06 85 ASP A O 1
ATOM 648 N N . PHE A 1 86 ? 2.334 -5.273 -0.426 1.00 90.50 86 PHE A N 1
ATOM 649 C CA . PHE A 1 86 ? 0.921 -5.494 -0.110 1.00 90.50 86 PHE A CA 1
ATOM 650 C C . PHE A 1 86 ? 0.711 -5.353 1.398 1.00 90.50 86 PHE A C 1
ATOM 652 O O . PHE A 1 86 ? 1.550 -5.793 2.185 1.00 90.50 86 PHE A O 1
ATOM 659 N N . THR A 1 87 ? -0.400 -4.744 1.800 1.00 91.75 87 THR A N 1
ATOM 660 C CA . THR A 1 87 ? -0.737 -4.519 3.207 1.00 91.75 87 THR A CA 1
ATOM 661 C C . THR A 1 87 ? -2.236 -4.607 3.440 1.00 91.75 87 THR A C 1
ATOM 663 O O . THR A 1 87 ? -3.035 -4.292 2.557 1.00 91.75 87 THR A O 1
ATOM 666 N N . VAL A 1 88 ? -2.603 -5.025 4.650 1.00 93.38 88 VAL A N 1
ATOM 667 C CA . VAL A 1 88 ? -3.982 -5.053 5.130 1.00 93.38 88 VAL A CA 1
ATOM 668 C C . VAL A 1 88 ? -4.032 -4.471 6.534 1.00 93.38 88 VAL A C 1
ATOM 670 O O . VAL A 1 88 ? -3.248 -4.866 7.397 1.00 93.38 88 VAL A O 1
ATOM 673 N N . ASN A 1 89 ? -4.982 -3.574 6.769 1.00 93.62 89 ASN A N 1
ATOM 674 C CA . ASN A 1 89 ? -5.401 -3.157 8.097 1.00 93.62 89 ASN A CA 1
ATOM 675 C C . ASN A 1 89 ? -6.866 -3.568 8.297 1.00 93.62 89 ASN A C 1
ATOM 677 O O . ASN A 1 89 ? -7.742 -3.133 7.558 1.00 93.62 89 ASN A O 1
ATOM 681 N N . THR A 1 90 ? -7.133 -4.416 9.287 1.00 94.31 90 THR A N 1
ATOM 682 C CA . THR A 1 90 ? -8.475 -4.944 9.581 1.00 94.31 90 THR A CA 1
ATOM 683 C C . THR A 1 90 ? -9.334 -4.021 10.443 1.00 94.31 90 THR A C 1
ATOM 685 O O . THR A 1 90 ? -10.504 -4.324 10.655 1.00 94.31 90 THR A O 1
ATOM 688 N N . ASP A 1 91 ? -8.755 -2.943 10.976 1.00 93.56 91 ASP A N 1
ATOM 689 C CA . ASP A 1 91 ? -9.389 -2.043 11.940 1.00 93.56 91 ASP A CA 1
ATOM 690 C C . ASP A 1 91 ? -8.877 -0.605 11.750 1.00 93.56 91 ASP A C 1
ATOM 692 O O . ASP A 1 91 ? -8.124 -0.072 12.567 1.00 93.56 91 ASP A O 1
ATOM 696 N N . VAL A 1 92 ? -9.250 0.010 10.623 1.00 92.12 92 VAL A N 1
ATOM 697 C CA . VAL A 1 92 ? -8.708 1.301 10.150 1.00 92.12 92 VAL A CA 1
ATOM 698 C C . VAL A 1 92 ? -8.850 2.418 11.180 1.00 92.12 92 VAL A C 1
ATOM 700 O O . VAL A 1 92 ? -7.887 3.137 11.443 1.00 92.12 92 VAL A O 1
ATOM 703 N N . ASP A 1 93 ? -10.033 2.558 11.773 1.00 91.19 93 ASP A N 1
ATOM 704 C CA . ASP A 1 93 ? -10.319 3.571 12.793 1.00 91.19 93 ASP A CA 1
ATOM 705 C C . ASP A 1 93 ? -10.127 3.074 14.240 1.00 91.19 93 ASP A C 1
ATOM 707 O O . ASP A 1 93 ? -10.321 3.837 15.190 1.00 91.19 93 ASP A O 1
ATOM 711 N N . GLY A 1 94 ? -9.736 1.808 14.422 1.00 91.81 94 GLY A N 1
ATOM 712 C CA . GLY A 1 94 ? -9.546 1.185 15.732 1.00 91.81 94 GLY A CA 1
ATOM 713 C C . GLY A 1 94 ? -10.838 0.877 16.503 1.00 91.81 94 GLY A C 1
ATOM 714 O O . GLY A 1 94 ? -10.770 0.634 17.712 1.00 91.81 94 GLY A O 1
ATOM 715 N N . THR A 1 95 ? -12.015 0.940 15.868 1.00 93.88 95 THR A N 1
ATOM 716 C CA . THR A 1 95 ? -13.318 0.765 16.535 1.00 93.88 95 THR A CA 1
ATOM 717 C C . THR A 1 95 ? -13.952 -0.611 16.345 1.00 93.88 95 THR A C 1
ATOM 719 O O . THR A 1 95 ? -14.809 -0.994 17.145 1.00 93.88 95 THR A O 1
ATOM 722 N N . SER A 1 96 ? -13.553 -1.373 15.325 1.00 91.81 96 SER A N 1
ATOM 723 C CA . SER A 1 96 ? -14.166 -2.672 15.017 1.00 91.81 96 SER A CA 1
ATOM 724 C C . SER A 1 96 ? -13.696 -3.784 15.951 1.00 91.81 96 SER A C 1
ATOM 726 O O . SER A 1 96 ? -14.414 -4.763 16.153 1.00 91.81 96 SER A O 1
ATOM 728 N N . GLY A 1 97 ? -12.496 -3.647 16.526 1.00 94.00 97 GLY A N 1
ATOM 729 C CA . GLY A 1 97 ? -11.879 -4.669 17.369 1.00 94.00 97 GLY A CA 1
ATOM 730 C C . GLY A 1 97 ? -11.345 -5.877 16.596 1.00 94.00 97 GLY A C 1
ATOM 731 O O . GLY A 1 97 ? -10.696 -6.721 17.214 1.00 94.00 97 GLY A O 1
ATOM 732 N N . LEU A 1 98 ? -11.559 -5.925 15.278 1.00 93.75 98 LEU A N 1
ATOM 733 C CA . LEU A 1 98 ? -11.090 -6.978 14.388 1.00 93.75 98 LEU A CA 1
ATOM 734 C C . LEU A 1 98 ? -9.561 -7.016 14.339 1.00 93.75 98 LEU A C 1
ATOM 736 O O . LEU A 1 98 ? -8.884 -5.983 14.319 1.00 93.75 98 LEU A O 1
ATOM 740 N N . LYS A 1 99 ? -9.007 -8.220 14.320 1.00 93.56 99 LYS A N 1
ATOM 741 C CA . LYS A 1 99 ? -7.571 -8.482 14.295 1.00 93.56 99 LYS A CA 1
ATOM 742 C C . LYS A 1 99 ? -7.172 -9.165 12.998 1.00 93.56 99 LYS A C 1
ATOM 744 O O . LYS A 1 99 ? -7.988 -9.751 12.291 1.00 93.56 99 LYS A O 1
ATOM 749 N N . VAL A 1 100 ? -5.883 -9.077 12.678 1.00 91.69 100 VAL A N 1
ATOM 750 C CA . VAL A 1 100 ? -5.339 -9.627 11.430 1.00 91.69 100 VAL A CA 1
ATOM 751 C C . VAL A 1 100 ? -5.565 -11.142 11.341 1.00 91.69 100 VAL A C 1
ATOM 753 O O . VAL A 1 100 ? -5.753 -11.657 10.243 1.00 91.69 100 VAL A O 1
ATOM 756 N N . ASP A 1 101 ? -5.591 -11.848 12.471 1.00 95.25 101 ASP A N 1
ATOM 757 C CA . ASP A 1 101 ? -5.829 -13.290 12.577 1.00 95.25 101 ASP A CA 1
ATOM 758 C C . ASP A 1 101 ? -7.310 -13.702 12.516 1.00 95.25 101 ASP A C 1
ATO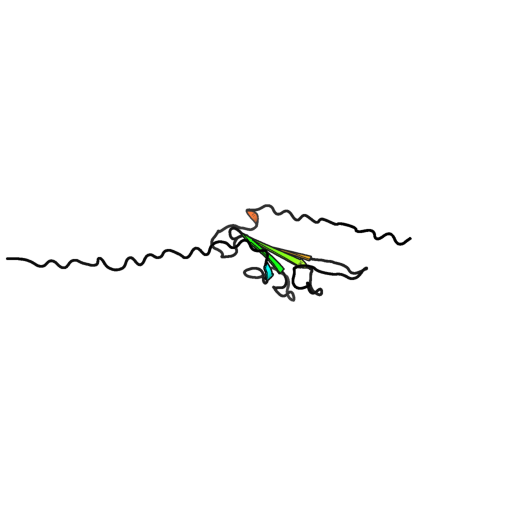M 760 O O . ASP A 1 101 ? -7.595 -14.895 12.412 1.00 95.25 101 ASP A O 1
ATOM 764 N N . ASP A 1 102 ? -8.247 -12.748 12.486 1.00 96.00 102 ASP A N 1
ATOM 765 C CA . ASP A 1 102 ? -9.677 -13.030 12.294 1.00 96.00 102 ASP A CA 1
ATOM 766 C C . ASP A 1 102 ? -10.032 -13.345 10.825 1.00 96.00 102 ASP A C 1
ATOM 768 O O . ASP A 1 102 ? -11.144 -13.793 10.533 1.00 96.00 102 ASP A O 1
ATOM 772 N N . PHE A 1 103 ? -9.106 -13.121 9.884 1.00 93.56 103 PHE A N 1
ATOM 773 C CA . PHE A 1 103 ? -9.346 -13.249 8.445 1.00 93.56 103 PHE A CA 1
ATOM 774 C C . PHE A 1 103 ? -8.372 -14.197 7.749 1.00 93.56 103 PHE A C 1
ATOM 776 O O . PHE A 1 103 ? -7.255 -14.456 8.190 1.00 93.56 103 PHE A O 1
ATOM 783 N N . THR A 1 104 ? -8.807 -14.684 6.588 1.00 94.50 104 THR A N 1
ATOM 784 C CA . THR A 1 104 ? -7.946 -15.328 5.593 1.00 94.50 104 THR A CA 1
ATOM 785 C C . THR A 1 104 ? -7.785 -14.383 4.412 1.00 94.50 104 THR A C 1
ATOM 787 O O . THR A 1 104 ? -8.773 -13.839 3.920 1.00 94.50 104 THR A O 1
ATOM 790 N N . TYR A 1 105 ? -6.549 -14.207 3.954 1.00 90.75 105 TYR A N 1
ATOM 791 C CA . TYR A 1 105 ? -6.215 -13.314 2.849 1.00 90.75 105 TYR A CA 1
ATOM 792 C C . TYR A 1 105 ? -5.798 -14.122 1.628 1.00 90.75 105 TYR A C 1
ATOM 794 O O . TYR A 1 105 ? -5.043 -15.088 1.742 1.00 90.75 105 TYR A O 1
ATOM 802 N N . GLU A 1 106 ? -6.252 -13.686 0.461 1.00 92.00 106 GLU A N 1
ATOM 803 C CA . GLU A 1 106 ? -5.842 -14.226 -0.827 1.00 92.00 106 GLU A CA 1
ATOM 804 C C . GLU A 1 106 ? -5.284 -13.093 -1.685 1.00 92.00 106 GLU A C 1
ATOM 806 O O . GLU A 1 106 ? -5.892 -12.028 -1.794 1.00 92.00 106 GLU A O 1
ATOM 811 N N . LEU A 1 107 ? -4.125 -13.335 -2.297 1.00 89.88 107 LEU A N 1
ATOM 812 C CA . LEU A 1 107 ? -3.552 -12.462 -3.311 1.00 89.88 107 LEU A CA 1
ATOM 813 C C . LEU A 1 107 ? -3.490 -13.225 -4.633 1.00 89.88 107 LEU A C 1
ATOM 815 O O . LEU A 1 107 ? -2.699 -14.157 -4.783 1.00 89.88 107 LEU A O 1
ATOM 819 N N . GLY A 1 108 ? -4.316 -12.803 -5.586 1.00 90.44 108 GLY A N 1
ATOM 820 C CA . GLY A 1 108 ? -4.282 -13.280 -6.963 1.00 90.44 108 GLY A CA 1
ATOM 821 C C . GLY A 1 108 ? -3.425 -12.370 -7.838 1.00 90.44 108 GLY A C 1
ATOM 822 O O . GLY A 1 108 ? -3.530 -11.147 -7.754 1.00 90.44 108 GLY A O 1
ATOM 823 N N . LEU A 1 109 ? -2.595 -12.966 -8.694 1.00 89.00 109 LEU A N 1
ATOM 824 C CA . LEU A 1 109 ? -1.842 -12.255 -9.726 1.00 89.00 109 LEU A CA 1
ATOM 825 C C . LEU A 1 109 ? -2.235 -12.806 -11.092 1.00 89.00 109 LEU A C 1
ATOM 827 O O . LEU A 1 109 ? -2.100 -14.002 -11.349 1.00 89.00 109 LEU A O 1
ATOM 831 N N . GLU A 1 110 ? -2.693 -11.921 -11.969 1.00 90.19 110 GLU A N 1
ATOM 832 C CA . GLU A 1 110 ? -2.981 -12.243 -13.360 1.00 90.19 110 GLU A CA 1
ATOM 833 C C . GLU A 1 110 ? -1.894 -11.652 -14.256 1.00 90.19 110 GLU A C 1
ATOM 835 O O . GLU A 1 110 ? -1.560 -10.472 -14.162 1.00 90.19 110 GLU A O 1
ATOM 840 N N . VAL A 1 111 ? -1.339 -12.485 -15.136 1.00 85.06 111 VAL A N 1
ATOM 841 C CA . VAL A 1 111 ? -0.315 -12.072 -16.096 1.00 85.06 111 VAL A CA 1
ATOM 842 C C . VAL A 1 111 ? -0.861 -12.275 -17.497 1.00 85.06 111 VAL A C 1
ATOM 844 O O . VAL A 1 111 ? -1.108 -13.403 -17.920 1.00 85.06 111 VAL A O 1
ATOM 847 N N . THR A 1 112 ? -1.004 -11.175 -18.232 1.00 86.81 112 THR A N 1
ATOM 848 C CA . THR A 1 112 ? -1.380 -11.198 -19.647 1.00 86.81 112 THR A CA 1
ATOM 849 C C . THR A 1 112 ? -0.172 -10.840 -20.503 1.00 86.81 112 THR A C 1
ATOM 851 O O . THR A 1 112 ? 0.440 -9.790 -20.319 1.00 86.81 112 THR A O 1
ATOM 854 N N . LEU A 1 113 ? 0.165 -11.702 -21.464 1.00 82.19 113 LEU A N 1
ATOM 855 C CA . LEU A 1 113 ? 1.223 -11.453 -22.442 1.00 82.19 113 LEU A CA 1
ATOM 856 C C . LEU A 1 113 ? 0.597 -11.020 -23.769 1.00 82.19 113 LEU A C 1
ATOM 858 O O . LEU A 1 113 ? -0.136 -11.787 -24.394 1.00 82.19 113 LEU A O 1
ATOM 862 N N . VAL A 1 114 ? 0.912 -9.807 -24.223 1.00 82.62 114 VAL A N 1
ATOM 863 C CA . VAL A 1 114 ? 0.527 -9.330 -25.558 1.00 82.62 114 VAL A CA 1
ATOM 864 C C . VAL A 1 114 ? 1.717 -9.512 -26.495 1.00 82.62 114 VAL A C 1
ATOM 866 O O . VAL A 1 114 ? 2.659 -8.724 -26.486 1.00 82.62 114 VAL A O 1
ATOM 869 N N . GLN A 1 115 ? 1.692 -10.568 -27.310 1.00 77.62 115 GLN A N 1
ATOM 870 C CA . GLN A 1 115 ? 2.703 -10.772 -28.343 1.00 77.62 115 GLN A CA 1
ATOM 871 C C . GLN A 1 115 ? 2.367 -9.916 -29.570 1.00 77.62 115 GLN A C 1
ATOM 873 O O . GLN A 1 115 ? 1.412 -10.197 -30.294 1.00 77.62 115 GLN A O 1
ATOM 878 N N . VAL A 1 116 ? 3.180 -8.895 -29.841 1.00 77.25 116 VAL A N 1
ATOM 879 C CA . VAL A 1 116 ? 3.140 -8.183 -31.124 1.00 77.25 116 VAL A CA 1
ATOM 880 C C . VAL A 1 116 ? 3.985 -8.969 -32.125 1.00 77.25 116 VAL A C 1
ATOM 882 O O . VAL A 1 116 ? 5.199 -9.080 -31.972 1.00 77.25 116 VAL A O 1
ATOM 885 N N . SER A 1 117 ? 3.340 -9.548 -33.140 1.00 80.81 117 SER A N 1
ATOM 886 C CA . SER A 1 117 ? 4.047 -10.196 -34.251 1.00 80.81 117 SER A CA 1
ATOM 887 C C . SER A 1 117 ? 4.495 -9.137 -35.251 1.00 80.81 117 SER A C 1
ATOM 889 O O . SER A 1 117 ? 3.661 -8.489 -35.880 1.00 80.81 117 SER A O 1
ATOM 891 N N . ILE A 1 118 ? 5.806 -8.971 -35.392 1.00 78.19 118 ILE A N 1
ATOM 892 C CA . ILE A 1 118 ? 6.414 -8.230 -36.497 1.00 78.19 118 ILE A CA 1
ATOM 893 C C . ILE A 1 118 ? 6.810 -9.244 -37.574 1.00 78.19 118 ILE A C 1
ATOM 895 O O . ILE A 1 118 ? 7.680 -10.084 -37.347 1.00 78.19 118 ILE A O 1
ATOM 899 N N . PHE A 1 119 ? 6.097 -9.208 -38.700 1.00 69.56 119 PHE A N 1
ATOM 900 C CA . PHE A 1 119 ? 6.463 -9.907 -39.934 1.00 69.56 119 PHE A CA 1
ATOM 901 C C . PHE A 1 119 ? 7.240 -8.960 -40.845 1.00 69.56 119 PHE A C 1
ATOM 903 O O . PHE A 1 119 ? 6.859 -7.767 -40.893 1.00 69.56 119 PHE A O 1
#

Sequence (119 aa):
MIKFRTIAAAGLIVMAIGFAGGARADIEFFQDVTPDVIFGSGNANGFFTTDRRNNIEVGIRAKIPFVSAGDGTYTFDVGDTWNFDFTVNTDVDGTSGLKVDDFTYELGLEVTLVQVSIF